Protein AF-R5PXA6-F1 (afdb_monomer_lite)

Sequence (72 aa):
MEHTVFNEAQMKILHMMSYIKTPQQLDNFENAISQYFAKKVDEDMDELCQNGTITLDTIEEWGNEHLRIPSK

Foldseek 3Di:
DDDPDDDPVRVVVVVVCVPDDDPVSVVVVVVVVVVVVVVVVVVVVVVCPVVVVDDPVNVVVVVPVPVVDPPD

pLDDT: mean 87.69, std 11.73, range [47.22, 97.81]

Structure (mmCIF, N/CA/C/O backbone):
data_AF-R5PXA6-F1
#
_entry.id   AF-R5PXA6-F1
#
loop_
_atom_site.group_PDB
_atom_site.id
_atom_site.type_symbol
_atom_site.label_atom_id
_atom_site.label_alt_id
_atom_site.label_comp_id
_atom_site.label_asym_id
_atom_site.label_entity_id
_atom_site.label_seq_id
_atom_site.pdbx_PDB_ins_code
_atom_site.Cartn_x
_atom_site.Cartn_y
_atom_site.Cartn_z
_atom_site.occupancy
_atom_site.B_iso_or_equiv
_atom_site.auth_seq_id
_atom_site.auth_comp_id
_atom_site.auth_asym_id
_atom_site.auth_atom_id
_atom_site.pdbx_PDB_model_num
ATOM 1 N N . MET A 1 1 ? -29.059 12.094 -2.518 1.00 47.22 1 MET A N 1
ATOM 2 C CA . MET A 1 1 ? -27.744 11.524 -2.171 1.00 47.22 1 MET A CA 1
ATOM 3 C C . MET A 1 1 ? -27.498 10.400 -3.153 1.00 47.22 1 MET A C 1
ATOM 5 O O . MET A 1 1 ? -28.353 9.527 -3.242 1.00 47.22 1 MET A O 1
ATOM 9 N N . GLU A 1 2 ? -26.437 10.471 -3.954 1.00 65.50 2 GLU A N 1
ATOM 10 C CA . GLU A 1 2 ? -26.039 9.336 -4.792 1.00 65.50 2 GLU A CA 1
ATOM 11 C C . GLU A 1 2 ? -25.628 8.179 -3.878 1.00 65.50 2 GLU A C 1
ATOM 13 O O . GLU A 1 2 ? -24.885 8.372 -2.916 1.00 65.50 2 GLU A O 1
ATOM 18 N N . HIS A 1 3 ? -26.170 6.989 -4.131 1.00 69.81 3 HIS A N 1
ATOM 19 C CA . HIS A 1 3 ? -25.752 5.786 -3.427 1.00 69.81 3 HIS A CA 1
ATOM 20 C C . HIS A 1 3 ? -24.423 5.331 -4.026 1.00 69.81 3 HIS A C 1
ATOM 22 O O . HIS A 1 3 ? -24.382 4.891 -5.174 1.00 69.81 3 HIS A O 1
ATOM 28 N N . THR A 1 4 ? -23.341 5.412 -3.253 1.00 78.31 4 THR A N 1
ATOM 29 C CA . THR A 1 4 ? -22.079 4.775 -3.632 1.00 78.31 4 THR A CA 1
ATOM 30 C C . THR A 1 4 ? -22.297 3.263 -3.668 1.00 78.31 4 THR A C 1
ATOM 32 O O . THR A 1 4 ? -22.512 2.638 -2.629 1.00 78.31 4 THR A O 1
ATOM 35 N N . VAL A 1 5 ? -22.286 2.675 -4.865 1.00 87.88 5 VAL A N 1
ATOM 36 C CA . VAL A 1 5 ? -22.327 1.219 -5.042 1.00 87.88 5 VAL A CA 1
ATOM 37 C C . VAL A 1 5 ? -20.897 0.705 -4.959 1.00 87.88 5 VAL A C 1
ATOM 39 O O . VAL A 1 5 ? -20.097 0.922 -5.867 1.00 87.88 5 VAL A O 1
ATOM 42 N N . PHE A 1 6 ? -20.569 0.054 -3.847 1.00 90.81 6 PHE A N 1
ATOM 43 C CA . PHE A 1 6 ? -19.268 -0.575 -3.658 1.00 90.81 6 PHE A CA 1
ATOM 44 C C . PHE A 1 6 ? -19.196 -1.904 -4.409 1.00 90.81 6 PHE A C 1
ATOM 46 O O . PHE A 1 6 ? -20.146 -2.685 -4.405 1.00 90.81 6 PHE A O 1
ATOM 53 N N . ASN A 1 7 ? -18.049 -2.179 -5.024 1.00 93.75 7 ASN A N 1
ATOM 54 C CA . ASN A 1 7 ? -17.768 -3.496 -5.582 1.00 93.75 7 ASN A CA 1
ATOM 55 C C . ASN A 1 7 ? -17.444 -4.516 -4.472 1.00 93.75 7 ASN A C 1
ATOM 57 O O . ASN A 1 7 ? -17.208 -4.164 -3.314 1.00 93.75 7 ASN A O 1
ATOM 61 N N . GLU A 1 8 ? -17.387 -5.796 -4.834 1.00 94.19 8 GLU A N 1
ATOM 62 C CA . GLU A 1 8 ? -17.142 -6.894 -3.889 1.00 94.19 8 GLU A CA 1
ATOM 63 C C . GLU A 1 8 ? -15.850 -6.733 -3.070 1.00 94.19 8 GLU A C 1
ATOM 65 O O . GLU A 1 8 ? -15.815 -7.054 -1.880 1.00 94.19 8 GLU A O 1
ATOM 70 N N . ALA A 1 9 ? -14.778 -6.219 -3.678 1.00 92.06 9 ALA A N 1
ATOM 71 C CA . ALA A 1 9 ? -13.512 -6.004 -2.981 1.00 92.06 9 ALA A CA 1
ATOM 72 C C . ALA A 1 9 ? -13.635 -4.885 -1.936 1.00 92.06 9 ALA A C 1
ATOM 74 O O . ALA A 1 9 ? -13.216 -5.055 -0.790 1.00 92.06 9 ALA A O 1
ATOM 75 N N . GLN A 1 10 ? -14.275 -3.775 -2.307 1.00 92.44 10 GLN A N 1
ATOM 76 C CA . GLN A 1 10 ? -14.549 -2.651 -1.413 1.00 92.44 10 GLN A CA 1
ATOM 77 C C . GLN A 1 10 ? -15.439 -3.080 -0.237 1.00 92.44 10 GLN A C 1
ATOM 79 O O . GLN A 1 10 ? -15.125 -2.762 0.909 1.00 92.44 10 GLN A O 1
ATOM 84 N N . MET A 1 11 ? -16.484 -3.877 -0.487 1.00 95.06 11 MET A N 1
ATOM 85 C CA . MET A 1 11 ? -17.349 -4.417 0.570 1.00 95.06 11 MET A CA 1
ATOM 86 C C . MET A 1 11 ? -16.590 -5.319 1.550 1.00 95.06 11 MET A C 1
ATOM 88 O O . MET A 1 11 ? -16.785 -5.220 2.762 1.00 95.06 11 MET A O 1
ATOM 92 N N . LYS A 1 12 ? -15.673 -6.165 1.061 1.00 93.06 12 LYS A N 1
ATOM 93 C CA . LYS A 1 12 ? -14.822 -6.995 1.931 1.00 93.06 12 LYS A CA 1
ATOM 94 C C . LYS A 1 12 ? -13.894 -6.157 2.808 1.00 93.06 12 LYS A C 1
ATOM 96 O O . LYS A 1 12 ? -13.774 -6.450 3.996 1.00 93.06 12 LYS A O 1
ATOM 101 N N . ILE A 1 13 ? -13.273 -5.113 2.256 1.00 93.50 13 ILE A N 1
ATOM 102 C CA . ILE A 1 13 ? -12.446 -4.177 3.032 1.00 93.50 13 ILE A CA 1
ATOM 103 C C . ILE A 1 13 ? -13.279 -3.482 4.112 1.00 93.50 13 ILE A C 1
ATOM 105 O O . ILE A 1 13 ? -12.886 -3.500 5.277 1.00 93.50 13 ILE A O 1
ATOM 109 N N . LEU A 1 14 ? -14.464 -2.974 3.769 1.00 92.31 14 LEU A N 1
ATOM 110 C CA . LEU A 1 14 ? -15.380 -2.355 4.731 1.00 92.31 14 LEU A CA 1
ATOM 111 C C . LEU A 1 14 ? -15.768 -3.314 5.865 1.00 92.31 14 LEU A C 1
ATOM 113 O O . LEU A 1 14 ? -15.755 -2.931 7.036 1.00 92.31 14 LEU A O 1
ATOM 117 N N . HIS A 1 15 ? -16.055 -4.57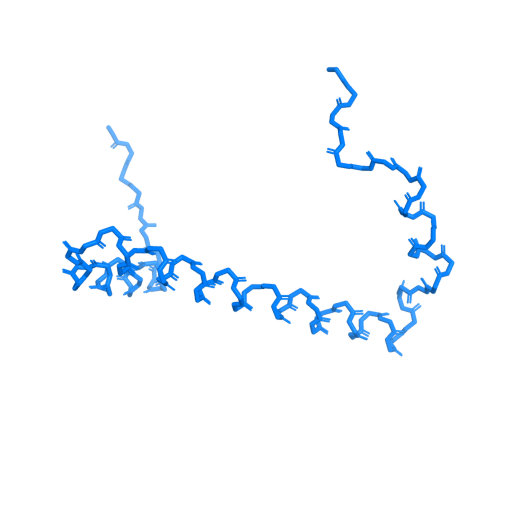9 5.548 1.00 92.62 15 HIS A N 1
ATOM 118 C CA . HIS A 1 15 ? -16.316 -5.588 6.573 1.00 92.62 15 HIS A CA 1
ATOM 119 C C . HIS A 1 15 ? -15.100 -5.828 7.479 1.00 92.62 15 HIS A C 1
ATOM 121 O O . HIS A 1 15 ? -15.272 -5.936 8.692 1.00 92.62 15 HIS A O 1
ATOM 12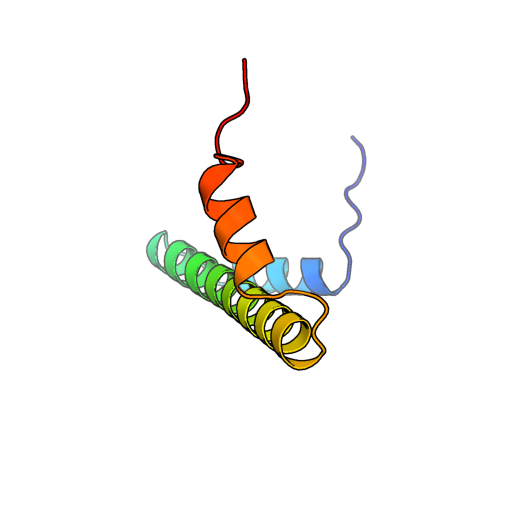7 N N . MET A 1 16 ? -13.876 -5.867 6.943 1.00 90.69 16 MET A N 1
ATOM 128 C CA . MET A 1 16 ? -12.660 -6.003 7.758 1.00 90.69 16 MET A CA 1
ATOM 129 C C . MET A 1 16 ? -12.444 -4.801 8.688 1.00 90.69 16 MET A C 1
ATOM 131 O O . MET A 1 16 ? -12.085 -4.982 9.853 1.00 90.69 16 MET A O 1
ATOM 135 N N . MET A 1 17 ? -12.747 -3.586 8.223 1.00 91.69 17 MET A N 1
ATOM 136 C CA . MET A 1 17 ? -12.645 -2.370 9.037 1.00 91.69 17 MET A CA 1
ATOM 137 C C . MET A 1 17 ? -13.566 -2.402 10.264 1.00 91.69 17 MET A C 1
ATOM 139 O O . MET A 1 17 ? -13.240 -1.799 11.283 1.00 91.69 17 MET A O 1
ATOM 143 N N . SER A 1 18 ? -14.670 -3.159 10.229 1.00 94.12 18 SER A N 1
ATOM 144 C CA . SER A 1 18 ? -15.567 -3.301 11.386 1.00 94.12 18 SER A CA 1
ATOM 145 C C . SER A 1 18 ? -14.884 -3.902 12.627 1.00 94.12 18 SER A C 1
ATOM 147 O O . SER A 1 18 ? -15.338 -3.669 13.752 1.00 94.12 18 SER A O 1
ATOM 149 N N . TYR A 1 19 ? -13.773 -4.628 12.452 1.00 93.81 19 TYR A N 1
ATOM 150 C CA . TYR A 1 19 ? -12.990 -5.227 13.536 1.00 93.81 19 TYR A CA 1
ATOM 151 C C . TYR A 1 19 ? -11.913 -4.292 14.106 1.00 93.81 19 TYR A C 1
ATOM 153 O O . TYR A 1 19 ? -11.364 -4.585 15.166 1.00 93.81 19 TYR A O 1
ATOM 161 N N . ILE A 1 20 ? -11.636 -3.162 13.452 1.00 95.31 20 ILE A N 1
ATOM 162 C CA . ILE A 1 20 ? -10.667 -2.158 13.902 1.00 95.31 20 ILE A CA 1
ATOM 163 C C . ILE A 1 20 ? -11.315 -1.311 15.000 1.00 95.31 20 ILE A C 1
ATOM 165 O O . ILE A 1 20 ? -12.369 -0.709 14.796 1.00 95.31 20 ILE A O 1
ATOM 169 N N . LYS A 1 21 ? -10.710 -1.288 16.191 1.00 97.00 21 LYS A N 1
ATOM 170 C CA . LYS A 1 21 ? -11.249 -0.607 17.383 1.00 97.00 21 LYS A CA 1
ATOM 171 C C . LYS A 1 21 ? -10.354 0.507 17.909 1.00 97.00 21 LYS A C 1
ATOM 173 O O . LYS A 1 21 ? -10.809 1.295 18.733 1.00 97.00 21 LYS A O 1
ATOM 178 N N . THR A 1 22 ? -9.100 0.574 17.467 1.00 97.81 22 THR A N 1
ATOM 179 C CA . THR A 1 22 ? -8.131 1.565 17.945 1.00 97.81 22 THR A CA 1
ATOM 180 C C . THR A 1 22 ? -7.444 2.286 16.785 1.00 97.81 22 THR A C 1
ATOM 182 O O . THR A 1 22 ? -7.301 1.703 15.707 1.00 97.81 22 THR A O 1
ATOM 185 N N . PRO A 1 23 ? -6.955 3.523 16.998 1.00 96.50 23 PRO A N 1
ATOM 186 C CA . PRO A 1 23 ? -6.176 4.240 15.988 1.00 96.50 23 PRO A CA 1
ATOM 187 C C . PRO A 1 23 ? -4.945 3.458 15.512 1.00 96.50 23 PRO A C 1
ATOM 189 O O . PRO A 1 23 ? -4.669 3.428 14.322 1.00 96.50 23 PRO A O 1
ATOM 192 N N . GLN A 1 24 ? -4.256 2.745 16.411 1.00 97.12 24 GLN A N 1
ATOM 193 C CA . GLN A 1 24 ? -3.089 1.937 16.037 1.00 97.12 24 GLN A CA 1
ATOM 194 C C . GLN A 1 24 ? -3.448 0.769 15.109 1.00 97.12 24 GLN A C 1
ATOM 196 O O . GLN A 1 24 ? -2.673 0.408 14.230 1.00 97.12 24 GLN A O 1
ATOM 201 N N . GLN A 1 25 ? -4.613 0.145 15.303 1.00 96.56 25 GLN A N 1
ATOM 202 C CA . GLN A 1 25 ? -5.072 -0.916 14.405 1.00 96.56 25 GLN A CA 1
ATOM 203 C C . GLN A 1 25 ? -5.410 -0.367 13.017 1.00 96.56 25 GLN A C 1
ATOM 205 O O . GLN A 1 25 ? -5.170 -1.059 12.030 1.00 96.56 25 GLN A O 1
ATOM 210 N N . LEU A 1 26 ? -5.942 0.857 12.948 1.00 95.94 26 LEU A N 1
ATOM 211 C CA . LEU A 1 26 ? -6.194 1.538 11.683 1.00 95.94 26 LEU A CA 1
ATOM 212 C C . LEU A 1 26 ? -4.880 1.869 10.966 1.00 95.94 26 LEU A C 1
ATOM 214 O O . LEU A 1 26 ? -4.729 1.496 9.811 1.00 95.94 26 LEU A O 1
ATOM 218 N N . ASP A 1 27 ? -3.911 2.453 11.670 1.00 96.94 27 ASP A N 1
ATOM 219 C CA . ASP A 1 27 ? -2.57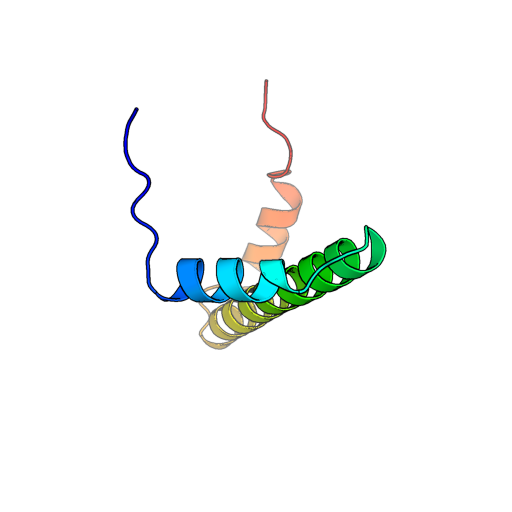8 2.773 11.138 1.00 96.94 27 ASP A CA 1
ATOM 220 C C . ASP A 1 27 ? -1.865 1.526 10.581 1.00 96.94 27 ASP A C 1
ATOM 222 O O . ASP A 1 27 ? -1.379 1.503 9.449 1.00 96.94 27 ASP A O 1
ATOM 226 N N . ASN A 1 28 ? -1.909 0.415 11.324 1.00 95.56 28 ASN A N 1
ATOM 227 C CA . ASN A 1 28 ? -1.359 -0.858 10.858 1.00 95.56 28 ASN A CA 1
ATOM 228 C C . ASN A 1 28 ? -2.069 -1.378 9.596 1.00 95.56 28 ASN A C 1
ATOM 230 O O . ASN A 1 28 ? -1.424 -1.944 8.712 1.00 95.56 28 ASN A O 1
ATOM 234 N N . PHE A 1 29 ? -3.392 -1.218 9.519 1.00 95.06 29 PHE A N 1
ATOM 235 C CA . PHE A 1 29 ? -4.184 -1.633 8.364 1.00 95.06 29 PHE A CA 1
ATOM 236 C C . PHE A 1 29 ? -3.875 -0.781 7.127 1.00 95.06 29 PHE A C 1
ATOM 238 O O . PHE A 1 29 ? -3.657 -1.327 6.046 1.00 95.06 29 PHE A O 1
ATOM 245 N N . GLU A 1 30 ? -3.788 0.539 7.292 1.00 94.50 30 GLU A N 1
ATOM 246 C CA . GLU A 1 30 ? -3.404 1.477 6.235 1.00 94.50 30 GLU A CA 1
ATOM 247 C C . GLU A 1 30 ? -2.000 1.181 5.705 1.00 94.50 30 GLU A C 1
ATOM 249 O O . GLU A 1 30 ? -1.797 1.115 4.490 1.00 94.50 30 GLU A O 1
ATOM 254 N N . ASN A 1 31 ? -1.043 0.914 6.597 1.00 95.94 31 ASN A N 1
ATOM 255 C CA . ASN A 1 31 ? 0.312 0.534 6.210 1.00 95.94 31 ASN A CA 1
ATOM 256 C C . ASN A 1 31 ? 0.325 -0.790 5.425 1.00 95.94 31 ASN A C 1
ATOM 258 O O . ASN A 1 31 ? 0.951 -0.873 4.371 1.00 95.94 31 ASN A O 1
ATOM 262 N N . ALA A 1 32 ? -0.418 -1.808 5.872 1.00 94.81 32 ALA A N 1
ATOM 263 C CA . ALA A 1 32 ? -0.496 -3.092 5.171 1.00 94.81 32 ALA A CA 1
ATOM 264 C C . ALA A 1 32 ? -1.075 -2.960 3.749 1.00 94.81 32 ALA A C 1
ATOM 266 O O . ALA A 1 32 ? -0.551 -3.559 2.808 1.00 94.81 32 ALA A O 1
ATOM 267 N N . ILE A 1 33 ? -2.124 -2.150 3.568 1.00 94.00 33 ILE A N 1
ATOM 268 C CA . ILE A 1 33 ? -2.691 -1.868 2.240 1.00 94.00 33 ILE A CA 1
ATOM 269 C C . ILE A 1 33 ? -1.699 -1.077 1.383 1.00 94.00 33 ILE A C 1
ATOM 271 O O . ILE A 1 33 ? -1.502 -1.399 0.212 1.00 94.00 33 ILE A O 1
ATOM 275 N N . SER A 1 34 ? -1.046 -0.069 1.961 1.00 95.62 34 SER A N 1
ATOM 276 C CA . SER A 1 34 ? -0.062 0.755 1.252 1.00 95.62 34 SER A CA 1
ATOM 277 C C . SER A 1 34 ? 1.112 -0.085 0.754 1.00 95.62 34 SER A C 1
ATOM 279 O O . SER A 1 34 ? 1.513 0.039 -0.400 1.00 95.62 34 SER A O 1
ATOM 281 N N . GLN A 1 35 ? 1.612 -1.004 1.582 1.00 96.19 35 GLN A N 1
ATOM 282 C CA . GLN A 1 35 ? 2.678 -1.935 1.209 1.00 96.19 35 GLN A CA 1
ATOM 283 C C . GLN A 1 35 ? 2.264 -2.886 0.085 1.00 96.19 35 GLN A C 1
ATOM 285 O O . GLN A 1 35 ? 3.079 -3.177 -0.787 1.00 96.19 35 GLN A O 1
ATOM 290 N N . TYR A 1 36 ? 1.011 -3.352 0.071 1.00 94.75 36 TYR A N 1
ATOM 291 C CA . TYR A 1 36 ? 0.506 -4.189 -1.019 1.00 94.75 36 TYR A CA 1
ATOM 292 C C . TYR A 1 36 ? 0.594 -3.466 -2.370 1.00 94.75 36 TYR A C 1
ATOM 294 O O . TYR A 1 36 ? 1.096 -4.035 -3.337 1.00 94.75 36 TYR A O 1
ATOM 302 N N . PHE A 1 37 ? 0.152 -2.206 -2.431 1.00 93.25 37 PHE A N 1
ATOM 303 C CA . PHE A 1 37 ? 0.214 -1.426 -3.667 1.00 93.25 37 PHE A CA 1
ATOM 304 C C . PHE A 1 37 ? 1.630 -0.977 -4.021 1.00 93.25 37 PHE A C 1
ATOM 306 O O . PHE A 1 37 ? 1.982 -1.033 -5.193 1.00 93.25 37 PHE A O 1
ATOM 313 N N . ALA A 1 38 ? 2.452 -0.598 -3.040 1.00 94.62 38 ALA A N 1
ATOM 314 C CA . ALA A 1 38 ? 3.859 -0.275 -3.278 1.00 94.62 38 ALA A CA 1
ATOM 315 C C . ALA A 1 38 ? 4.587 -1.458 -3.926 1.00 94.62 38 ALA A C 1
ATOM 317 O O . ALA A 1 38 ? 5.194 -1.305 -4.978 1.00 94.62 38 ALA A O 1
ATOM 318 N N . LYS A 1 39 ? 4.399 -2.665 -3.377 1.00 95.25 39 LYS A N 1
ATOM 319 C CA . LYS A 1 39 ? 4.952 -3.890 -3.954 1.00 95.25 39 LYS A CA 1
ATOM 320 C C . LYS A 1 39 ? 4.440 -4.150 -5.373 1.00 95.25 39 LYS A C 1
ATOM 322 O O . LYS A 1 39 ? 5.203 -4.613 -6.208 1.00 95.25 39 LYS A O 1
ATOM 327 N N . LYS A 1 40 ? 3.162 -3.872 -5.653 1.00 94.56 40 LYS A N 1
ATOM 328 C CA . LYS A 1 40 ? 2.616 -4.010 -7.009 1.00 94.56 40 LYS A CA 1
ATOM 329 C C . LYS A 1 40 ? 3.244 -3.046 -8.002 1.00 94.56 40 LYS A C 1
ATOM 331 O O . LYS A 1 40 ? 3.586 -3.467 -9.095 1.00 94.56 40 LYS A O 1
ATOM 336 N N . VAL A 1 41 ? 3.440 -1.795 -7.602 1.00 91.31 41 VAL A N 1
ATOM 337 C CA . VAL A 1 41 ? 4.142 -0.814 -8.433 1.00 91.31 41 VAL A CA 1
ATOM 338 C C . VAL A 1 41 ? 5.578 -1.261 -8.691 1.00 91.31 41 VAL A C 1
ATOM 340 O O . VAL A 1 41 ? 6.012 -1.206 -9.834 1.00 91.31 41 VAL A O 1
ATOM 343 N N . ASP A 1 42 ? 6.290 -1.742 -7.672 1.00 90.56 42 ASP A N 1
ATOM 344 C CA . ASP A 1 42 ? 7.657 -2.244 -7.846 1.00 90.56 42 ASP A CA 1
ATOM 345 C C . ASP A 1 42 ? 7.701 -3.434 -8.826 1.00 90.56 42 ASP A C 1
ATOM 347 O O . ASP A 1 42 ? 8.506 -3.431 -9.754 1.00 90.56 42 ASP A O 1
ATOM 351 N N . GLU A 1 43 ? 6.794 -4.410 -8.677 1.00 94.44 43 GLU A N 1
ATOM 352 C CA . GLU A 1 43 ? 6.670 -5.562 -9.588 1.00 94.44 43 GLU A CA 1
ATOM 353 C C . GLU A 1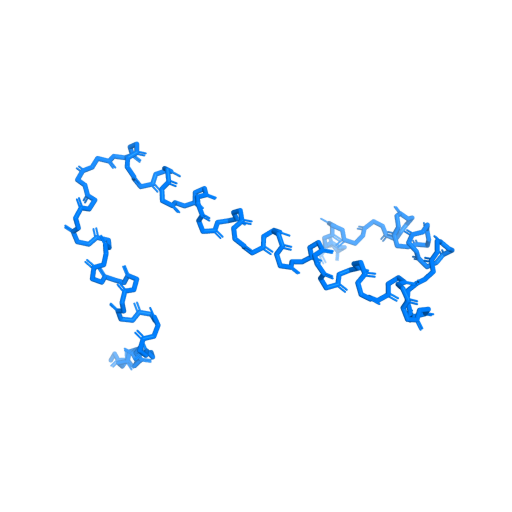 43 ? 6.402 -5.130 -11.042 1.00 94.44 43 GLU A C 1
ATOM 355 O O . GLU A 1 43 ? 7.053 -5.624 -11.963 1.00 94.44 43 GLU A O 1
ATOM 360 N N . ASP A 1 44 ? 5.470 -4.197 -11.249 1.00 92.06 44 ASP A N 1
ATOM 361 C CA . ASP A 1 44 ? 5.119 -3.698 -12.581 1.00 92.06 44 ASP A CA 1
ATOM 362 C C . ASP A 1 44 ? 6.293 -2.911 -13.204 1.00 92.06 44 ASP A C 1
ATOM 364 O O . ASP A 1 44 ? 6.583 -3.048 -14.394 1.00 92.06 44 ASP A O 1
ATOM 368 N N . MET A 1 45 ? 7.013 -2.109 -12.409 1.00 89.69 45 MET A N 1
ATOM 369 C CA . MET A 1 45 ? 8.191 -1.364 -12.873 1.00 89.69 45 MET A CA 1
ATOM 370 C C . MET A 1 45 ? 9.342 -2.297 -13.257 1.00 89.69 45 MET A C 1
ATOM 372 O O . MET A 1 45 ? 9.993 -2.073 -14.282 1.00 89.69 45 MET A O 1
ATOM 376 N N . ASP A 1 46 ? 9.565 -3.363 -12.487 1.00 91.56 46 ASP A N 1
ATOM 377 C CA . ASP A 1 46 ? 10.545 -4.397 -12.816 1.00 91.56 46 ASP A CA 1
ATOM 378 C C . ASP A 1 46 ? 10.198 -5.095 -14.141 1.00 91.56 46 ASP A C 1
ATOM 380 O O . ASP A 1 46 ? 11.087 -5.321 -14.966 1.00 91.56 46 ASP A O 1
ATOM 384 N N . GLU A 1 47 ? 8.920 -5.403 -14.390 1.00 94.25 47 GLU A N 1
ATOM 385 C CA . GLU A 1 47 ? 8.468 -5.996 -15.657 1.00 94.25 47 GLU A CA 1
ATOM 386 C C . GLU A 1 47 ? 8.733 -5.061 -16.847 1.00 94.25 47 GLU A C 1
ATOM 388 O O . GLU A 1 47 ? 9.262 -5.492 -17.878 1.00 94.25 47 GLU A O 1
ATOM 393 N N . LEU A 1 48 ? 8.424 -3.770 -16.695 1.00 93.25 48 LEU A N 1
ATOM 394 C CA . LEU A 1 48 ? 8.672 -2.752 -17.720 1.00 93.25 48 LEU A CA 1
ATOM 395 C C . LEU A 1 48 ? 10.166 -2.544 -17.998 1.00 93.25 48 LEU A C 1
ATOM 397 O O . LEU A 1 48 ? 10.549 -2.297 -19.143 1.00 93.25 48 LEU A O 1
ATOM 401 N N . CYS A 1 49 ? 11.019 -2.675 -16.981 1.00 90.69 49 CYS A N 1
ATOM 402 C CA . CYS A 1 49 ? 12.468 -2.664 -17.169 1.00 90.69 49 CYS A CA 1
ATOM 403 C C . CYS A 1 49 ? 12.944 -3.916 -17.921 1.00 90.69 49 CYS A C 1
ATOM 405 O O . CYS A 1 49 ? 13.731 -3.824 -18.863 1.00 90.69 49 CYS A O 1
ATOM 407 N N . GLN A 1 50 ? 12.454 -5.099 -17.537 1.00 92.12 50 GLN A N 1
ATOM 408 C CA . GLN A 1 50 ? 12.855 -6.375 -18.139 1.00 92.12 50 GLN A CA 1
ATOM 409 C C . GLN A 1 50 ? 12.459 -6.489 -19.612 1.00 92.12 50 GLN A C 1
ATOM 411 O O . GLN A 1 50 ? 13.213 -7.045 -20.411 1.00 92.12 50 GLN A O 1
ATOM 416 N N . ASN A 1 51 ? 11.289 -5.967 -19.983 1.00 93.62 51 ASN A N 1
ATOM 417 C CA . ASN A 1 51 ? 10.813 -5.998 -21.365 1.00 93.62 51 ASN A CA 1
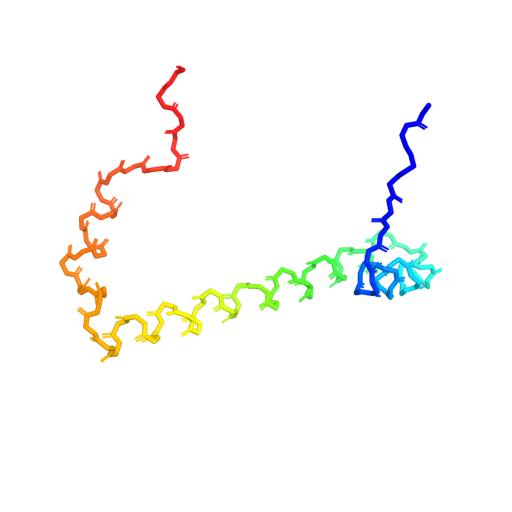ATOM 418 C C . ASN A 1 51 ? 11.350 -4.832 -22.224 1.00 93.62 51 ASN A C 1
ATOM 420 O O . ASN A 1 51 ? 11.052 -4.770 -23.417 1.00 93.62 51 ASN A O 1
ATOM 424 N N . GLY A 1 52 ? 12.158 -3.939 -21.640 1.00 90.69 52 GLY A N 1
ATOM 425 C CA . GLY A 1 52 ? 12.790 -2.812 -22.326 1.00 90.69 52 GLY A CA 1
ATOM 426 C C . GLY A 1 52 ? 11.857 -1.638 -22.632 1.00 90.69 52 GLY A C 1
ATOM 427 O O . GLY A 1 52 ? 12.258 -0.740 -23.369 1.00 90.69 52 GLY A O 1
ATOM 428 N N . THR A 1 53 ? 10.632 -1.630 -22.093 1.00 92.00 53 THR A N 1
ATOM 429 C CA . THR A 1 53 ? 9.690 -0.504 -22.236 1.00 92.00 53 THR A CA 1
ATOM 430 C C . THR A 1 53 ? 10.158 0.715 -21.446 1.00 92.00 53 THR A C 1
ATOM 432 O O . THR A 1 53 ? 9.997 1.841 -21.910 1.00 92.00 53 THR A O 1
ATOM 435 N N . ILE A 1 54 ? 10.751 0.496 -20.270 1.00 89.44 54 ILE A N 1
ATOM 436 C CA . ILE A 1 54 ? 11.419 1.530 -19.477 1.00 89.44 54 ILE A CA 1
ATOM 437 C C . ILE A 1 54 ? 12.913 1.212 -19.449 1.00 89.44 54 ILE A C 1
ATOM 439 O O . ILE A 1 54 ? 13.311 0.091 -19.136 1.00 89.44 54 ILE A O 1
ATOM 443 N N . THR A 1 55 ? 13.751 2.198 -19.765 1.00 90.88 55 THR A N 1
ATOM 444 C CA . THR A 1 55 ? 15.211 2.083 -19.668 1.00 90.88 55 THR A CA 1
ATOM 445 C C . THR A 1 55 ? 15.750 2.946 -18.531 1.00 90.88 55 THR A C 1
ATOM 447 O O . THR A 1 55 ? 15.053 3.809 -17.996 1.00 90.88 55 THR A O 1
ATOM 450 N N . LEU A 1 56 ? 17.019 2.735 -18.166 1.00 86.00 56 LEU A N 1
ATOM 451 C CA . LEU A 1 56 ? 17.708 3.595 -17.199 1.00 86.00 56 LEU A CA 1
ATOM 452 C C . LEU A 1 56 ? 17.712 5.065 -17.643 1.00 86.00 56 LEU A C 1
ATOM 454 O O . LEU A 1 56 ? 17.472 5.933 -16.809 1.00 86.00 56 LEU A O 1
ATOM 458 N N . ASP A 1 57 ? 17.886 5.328 -18.941 1.00 90.69 57 ASP A N 1
ATOM 459 C CA . ASP A 1 57 ? 17.844 6.684 -19.502 1.00 90.69 57 ASP A CA 1
ATOM 460 C C . ASP A 1 57 ? 16.464 7.334 -19.288 1.00 90.69 57 ASP A C 1
ATOM 462 O O . ASP A 1 57 ? 16.379 8.494 -18.890 1.00 90.69 57 ASP A O 1
ATOM 466 N N . THR A 1 58 ? 15.373 6.575 -19.472 1.00 87.69 58 THR A N 1
ATOM 467 C CA . THR A 1 58 ? 14.001 7.047 -19.199 1.00 87.69 58 THR A CA 1
ATOM 468 C C . THR A 1 58 ? 13.791 7.371 -17.717 1.00 87.69 58 THR A C 1
ATOM 470 O O . THR A 1 58 ? 13.167 8.376 -17.381 1.00 87.69 58 THR A O 1
ATOM 473 N N . ILE A 1 59 ? 14.325 6.544 -16.813 1.00 85.44 59 ILE A N 1
ATOM 474 C CA . ILE A 1 59 ? 14.229 6.779 -15.363 1.00 85.44 59 ILE A CA 1
ATOM 475 C C . ILE A 1 59 ? 15.019 8.034 -14.964 1.00 85.44 59 ILE A C 1
ATOM 477 O O . ILE A 1 59 ? 14.555 8.822 -14.136 1.00 85.44 59 ILE A O 1
ATOM 481 N N . GLU A 1 60 ? 16.201 8.233 -15.549 1.00 86.81 60 GLU A N 1
ATOM 482 C CA . GLU A 1 60 ? 17.033 9.412 -15.308 1.00 86.81 60 GLU A CA 1
ATOM 483 C C . GLU A 1 60 ? 16.354 10.695 -15.814 1.00 86.81 60 GLU A C 1
ATOM 485 O O . GLU A 1 60 ? 16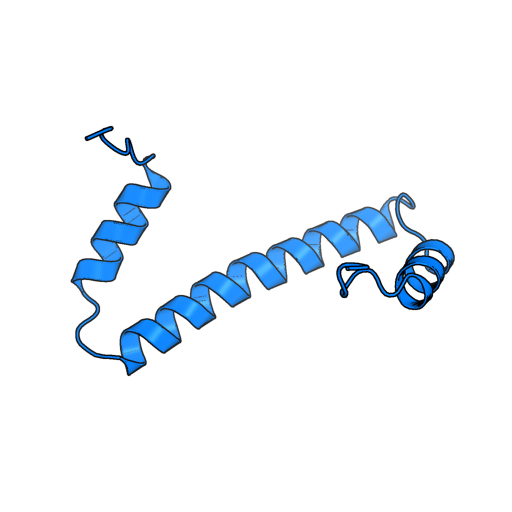.350 11.706 -15.109 1.00 86.81 60 GLU A O 1
ATOM 490 N N . GLU A 1 61 ? 15.702 10.646 -16.978 1.00 88.00 61 GLU A N 1
ATOM 491 C CA . GLU A 1 61 ? 14.895 11.749 -17.510 1.00 88.00 61 GLU A CA 1
ATOM 492 C C . GLU A 1 61 ? 13.771 12.145 -16.537 1.00 88.00 61 GLU A C 1
ATOM 494 O O . GLU A 1 61 ? 13.711 13.302 -16.115 1.00 88.00 61 GLU A O 1
ATOM 499 N N . TRP A 1 62 ? 12.960 11.190 -16.067 1.00 87.00 62 TRP A N 1
ATOM 500 C CA . TRP A 1 62 ? 11.891 11.458 -15.091 1.00 87.00 62 TRP A CA 1
ATOM 501 C C . TRP A 1 62 ? 12.399 12.044 -13.770 1.00 87.00 62 TRP A C 1
ATOM 503 O O . TRP A 1 62 ? 11.731 12.883 -13.158 1.00 87.00 62 TRP A O 1
ATOM 513 N N . GLY A 1 63 ? 13.586 11.628 -13.316 1.00 81.12 63 GLY A N 1
ATOM 514 C CA . GLY A 1 63 ? 14.230 12.187 -12.125 1.00 81.12 63 GLY A CA 1
ATOM 515 C C . GLY A 1 63 ? 14.492 13.694 -12.238 1.00 81.12 63 GLY A C 1
ATOM 516 O O . GLY A 1 63 ? 14.418 14.410 -11.234 1.00 81.12 63 GLY A O 1
ATOM 517 N N . ASN A 1 64 ? 14.723 14.182 -13.458 1.00 82.56 64 ASN A N 1
ATOM 518 C CA . ASN A 1 64 ? 14.968 15.590 -13.765 1.00 82.56 64 ASN A CA 1
ATOM 519 C C . ASN A 1 64 ? 13.680 16.395 -14.022 1.00 82.56 64 ASN A C 1
ATOM 521 O O . ASN A 1 64 ? 13.705 17.623 -13.961 1.00 82.56 64 ASN A O 1
ATOM 525 N N . GLU A 1 65 ? 12.543 15.737 -14.269 1.00 78.44 65 GLU A N 1
ATOM 526 C CA . GLU A 1 65 ? 11.280 16.398 -14.633 1.00 78.44 65 GLU A CA 1
ATOM 527 C C . GLU A 1 65 ? 10.528 17.035 -13.447 1.00 78.44 65 GLU A C 1
ATOM 529 O O . GLU A 1 65 ? 9.533 17.729 -13.650 1.00 78.44 65 GLU A O 1
ATOM 534 N N . HIS A 1 66 ? 10.979 16.843 -12.198 1.00 67.56 66 HIS A N 1
ATOM 535 C CA . HIS A 1 66 ? 10.341 17.403 -10.991 1.00 67.56 66 HIS A CA 1
ATOM 536 C C . HIS A 1 66 ? 8.805 17.214 -10.941 1.00 67.56 66 HIS A C 1
ATOM 538 O O . HIS A 1 66 ? 8.084 18.033 -10.368 1.00 67.56 66 HIS A O 1
ATOM 544 N N . LEU A 1 67 ? 8.301 16.089 -11.467 1.00 66.88 67 LEU A N 1
ATOM 545 C CA . LEU A 1 67 ? 6.870 15.770 -11.630 1.00 66.88 67 LEU A CA 1
ATOM 546 C C . LEU A 1 67 ? 6.046 15.775 -10.327 1.00 66.88 67 LEU A C 1
ATOM 548 O O . LEU A 1 67 ? 4.821 15.684 -10.355 1.00 66.88 67 LEU A O 1
ATOM 552 N N . ARG A 1 68 ? 6.704 15.858 -9.165 1.00 66.31 68 ARG A N 1
ATOM 553 C CA . ARG A 1 68 ? 6.069 15.874 -7.839 1.00 66.31 68 ARG A CA 1
ATOM 554 C C . ARG A 1 68 ? 5.591 17.263 -7.386 1.00 66.31 68 ARG A C 1
ATOM 556 O O . ARG A 1 68 ? 5.123 17.379 -6.257 1.00 66.31 68 ARG A O 1
ATOM 563 N N . ILE A 1 69 ? 5.681 18.303 -8.221 1.00 59.38 69 ILE A N 1
ATOM 564 C CA . ILE A 1 69 ? 5.203 19.656 -7.890 1.00 59.38 69 ILE A CA 1
ATOM 565 C C . ILE A 1 69 ? 4.200 20.122 -8.957 1.00 59.38 69 ILE A C 1
ATOM 567 O O . ILE A 1 69 ? 4.549 20.132 -10.136 1.00 59.38 69 ILE A O 1
ATOM 571 N N . PRO A 1 70 ? 2.981 20.565 -8.598 1.00 58.12 70 PRO A N 1
ATOM 572 C CA . PRO A 1 70 ? 2.160 21.298 -9.546 1.00 58.12 70 PRO A CA 1
ATOM 573 C C . PRO A 1 70 ? 2.814 22.661 -9.800 1.00 58.12 70 PRO A C 1
ATOM 575 O O . PRO A 1 70 ? 2.997 23.467 -8.884 1.00 58.12 70 PRO A O 1
ATOM 578 N N . SER A 1 71 ? 3.166 22.937 -11.053 1.00 58.09 71 SER A N 1
ATOM 579 C CA . SER A 1 71 ? 3.405 24.305 -11.508 1.00 58.09 71 SER A CA 1
ATOM 580 C C . SER A 1 71 ? 2.095 25.088 -11.372 1.00 58.09 71 SER A C 1
ATOM 582 O O . SER A 1 71 ? 1.246 24.953 -12.240 1.00 58.09 71 SER A O 1
ATOM 584 N N . LYS A 1 72 ? 1.962 25.839 -10.268 1.00 51.25 72 LYS A N 1
ATOM 585 C CA . LYS A 1 72 ? 0.921 26.833 -9.913 1.00 51.25 72 LYS A CA 1
ATOM 586 C C . LYS A 1 72 ? -0.528 26.560 -10.326 1.00 51.25 72 LYS A C 1
ATOM 588 O O . LYS A 1 72 ? -0.867 26.732 -11.513 1.00 51.25 72 LYS A O 1
#

Secondary structure (DSSP, 8-state):
-------HHHHHHHHHHTT--SHHHHHHHHHHHHHHHHHHHHHHHHHHHHTTSS-HHHHHHHHHTTTTS---

Radius of gyration: 18.46 Å; chains: 1; bounding box: 46×34×40 Å